Protein AF-A0A6G6SN44-F1 (afdb_monomer_lite)

pLDDT: mean 77.87, std 10.5, range [49.75, 90.69]

Radius of gyration: 16.05 Å; chains: 1; bounding box: 33×35×38 Å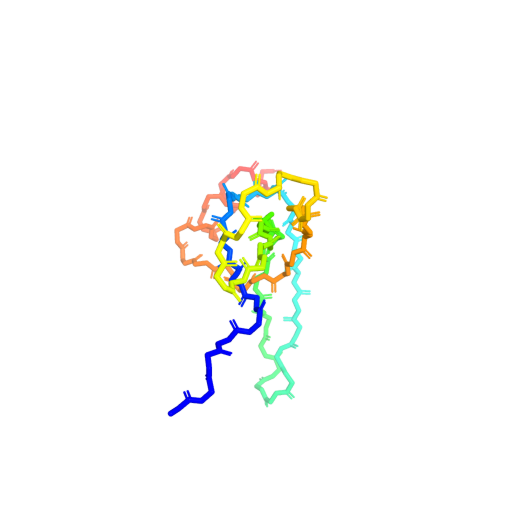

Organism: Proteus vulgaris (NCBI:txid585)

Foldseek 3Di:
DDDDQKDKDFPAFPPDWDWDQDPPPRDTFIKTKTWIWMATPPRPPDPVRTDTDIDIDGDDPVRVVCCCVVPVD

Sequence (73 aa):
MPMPKYRNTETGLTGRFRVRRQAFSGLSILQVEVSVKRSRYPLDSSNDDIKTMTDWRNATYEEAIRIQIDYGG

Structure (mmCIF, N/CA/C/O backbone):
data_AF-A0A6G6SN44-F1
#
_entry.id   AF-A0A6G6SN44-F1
#
loop_
_atom_site.group_PDB
_atom_site.id
_atom_site.type_symbol
_atom_site.label_atom_id
_atom_site.label_alt_id
_atom_site.label_comp_id
_atom_site.label_asym_id
_atom_site.label_entity_id
_atom_site.label_seq_id
_atom_site.pdbx_PDB_ins_code
_atom_site.Cartn_x
_atom_site.Cartn_y
_atom_site.Cartn_z
_atom_site.occupancy
_atom_site.B_iso_or_equiv
_atom_site.auth_seq_id
_atom_site.auth_comp_id
_atom_site.auth_asym_id
_atom_site.auth_atom_id
_atom_site.pdbx_PDB_model_num
ATOM 1 N N . MET A 1 1 ? 20.741 -20.082 -8.624 1.00 60.38 1 MET A N 1
ATOM 2 C CA . MET A 1 1 ? 19.414 -19.550 -8.242 1.00 60.38 1 MET A CA 1
ATOM 3 C C . MET A 1 1 ? 18.724 -19.040 -9.501 1.00 60.38 1 MET A C 1
ATOM 5 O O . MET A 1 1 ? 19.407 -18.374 -10.273 1.00 60.38 1 MET A O 1
ATOM 9 N N . PRO A 1 2 ? 17.447 -19.367 -9.768 1.00 70.38 2 PRO A N 1
ATOM 10 C CA . PRO A 1 2 ? 16.740 -18.817 -10.923 1.00 70.38 2 PRO A CA 1
ATOM 11 C C . PRO A 1 2 ? 16.538 -17.307 -10.733 1.00 70.38 2 PRO A C 1
ATOM 13 O O . PRO A 1 2 ? 16.064 -16.873 -9.684 1.00 70.38 2 PRO A O 1
ATOM 16 N N . MET A 1 3 ? 16.924 -16.503 -11.724 1.00 67.56 3 MET A N 1
ATOM 17 C CA . MET A 1 3 ? 16.689 -15.058 -11.685 1.00 67.56 3 MET A CA 1
ATOM 18 C C . MET A 1 3 ? 15.190 -14.764 -11.861 1.00 67.56 3 MET A C 1
ATOM 20 O O . MET A 1 3 ? 14.528 -15.427 -12.667 1.00 67.56 3 MET A O 1
ATOM 24 N N . PRO A 1 4 ? 14.627 -13.790 -11.124 1.00 65.50 4 PRO A N 1
ATOM 25 C CA . PRO A 1 4 ? 13.218 -13.446 -11.245 1.00 65.50 4 PRO A CA 1
ATOM 26 C C . PRO A 1 4 ? 12.933 -12.881 -12.639 1.00 65.50 4 PRO A C 1
ATOM 28 O O . PRO A 1 4 ? 13.611 -11.971 -13.097 1.00 65.50 4 PRO A O 1
ATOM 31 N N . LYS A 1 5 ? 11.895 -13.398 -13.304 1.00 69.94 5 LYS A N 1
ATOM 32 C CA . LYS A 1 5 ? 11.491 -12.984 -14.662 1.00 69.94 5 LYS A CA 1
ATOM 33 C C . LYS A 1 5 ? 10.932 -11.552 -14.718 1.00 69.94 5 LYS A C 1
ATOM 35 O O . LYS A 1 5 ? 10.899 -10.938 -15.783 1.00 69.94 5 LYS A O 1
ATOM 40 N N . TYR A 1 6 ? 10.480 -11.025 -13.578 1.00 71.88 6 TYR A N 1
ATOM 41 C CA . TYR A 1 6 ? 9.905 -9.688 -13.449 1.00 71.88 6 TYR A CA 1
ATOM 42 C C . TYR A 1 6 ? 10.395 -8.996 -12.181 1.00 71.88 6 TYR A C 1
ATOM 44 O O . TYR A 1 6 ? 10.500 -9.624 -11.128 1.00 71.88 6 TYR A O 1
ATOM 52 N N . ARG A 1 7 ? 10.630 -7.689 -12.285 1.00 76.56 7 ARG A N 1
ATOM 53 C CA . ARG A 1 7 ? 10.894 -6.781 -11.174 1.00 76.56 7 ARG A CA 1
ATOM 54 C C . ARG A 1 7 ? 9.694 -5.855 -11.008 1.00 76.56 7 ARG A C 1
ATOM 56 O O . ARG A 1 7 ? 9.261 -5.222 -11.966 1.00 76.56 7 ARG A O 1
ATOM 63 N N . ASN A 1 8 ? 9.179 -5.782 -9.789 1.00 80.50 8 ASN A N 1
ATOM 64 C CA . ASN A 1 8 ? 8.101 -4.876 -9.419 1.00 80.50 8 ASN A CA 1
ATOM 65 C C . ASN A 1 8 ? 8.701 -3.732 -8.602 1.00 80.50 8 ASN A C 1
ATOM 67 O O . ASN A 1 8 ? 9.423 -3.984 -7.638 1.00 80.50 8 ASN A O 1
ATOM 71 N N . THR A 1 9 ? 8.397 -2.498 -8.981 1.00 79.94 9 THR A N 1
ATOM 72 C CA . THR A 1 9 ? 8.805 -1.299 -8.247 1.00 79.94 9 THR A CA 1
ATOM 73 C C . THR A 1 9 ? 7.558 -0.492 -7.918 1.00 79.94 9 THR A C 1
ATOM 75 O O . THR A 1 9 ? 6.830 -0.09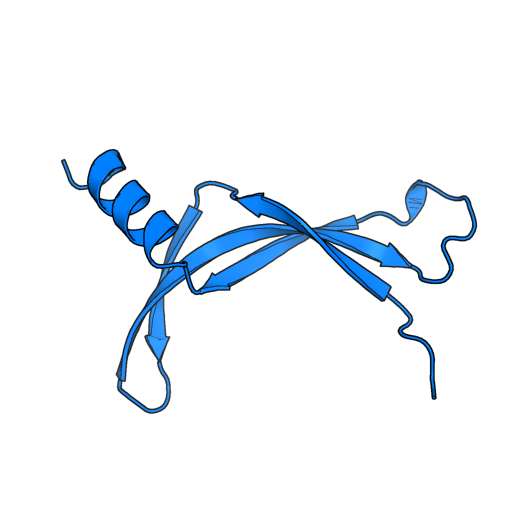4 -8.826 1.00 79.94 9 THR A O 1
ATOM 78 N N . GLU A 1 10 ? 7.297 -0.252 -6.634 1.00 82.38 10 GLU A N 1
ATOM 79 C CA . GLU A 1 10 ? 6.247 0.675 -6.201 1.00 82.38 10 GLU A CA 1
ATOM 80 C C . GLU A 1 10 ? 6.632 2.092 -6.651 1.00 82.38 10 GLU A C 1
ATOM 82 O O . GLU A 1 10 ? 7.738 2.560 -6.388 1.00 82.38 10 GLU A O 1
ATOM 87 N N . THR A 1 11 ? 5.748 2.742 -7.404 1.00 81.38 11 THR A N 1
ATOM 88 C CA . THR A 1 11 ? 5.965 4.085 -7.970 1.00 81.38 11 THR A CA 1
ATOM 89 C C . THR A 1 11 ? 5.252 5.182 -7.197 1.00 81.38 11 THR A C 1
ATOM 91 O O . THR A 1 11 ? 5.659 6.335 -7.286 1.00 81.38 11 THR A O 1
ATOM 94 N N . GLY A 1 12 ? 4.214 4.842 -6.432 1.00 80.12 12 GLY A N 1
ATOM 95 C CA . GLY A 1 12 ? 3.499 5.804 -5.604 1.00 80.12 12 GLY A CA 1
ATOM 96 C C . GLY A 1 12 ? 2.137 5.305 -5.139 1.00 80.12 12 GLY A C 1
ATOM 97 O O . GLY A 1 12 ? 1.658 4.255 -5.570 1.00 80.12 12 GLY A O 1
ATOM 98 N N . LEU A 1 13 ? 1.512 6.095 -4.269 1.00 82.38 13 LEU A N 1
ATOM 99 C CA . LEU A 1 13 ? 0.150 5.889 -3.782 1.00 82.38 13 LEU A CA 1
ATOM 100 C C . LEU A 1 13 ? -0.856 6.483 -4.774 1.00 82.38 13 LEU A C 1
ATOM 102 O O . LEU A 1 13 ? -0.655 7.583 -5.284 1.00 82.38 13 LEU A O 1
ATOM 106 N N . THR A 1 14 ? -1.958 5.779 -5.023 1.00 83.56 14 THR A N 1
ATOM 107 C CA . THR A 1 14 ? -3.047 6.266 -5.895 1.00 83.56 14 THR A CA 1
ATOM 108 C C . THR A 1 14 ? -4.064 7.145 -5.163 1.00 83.56 14 THR A C 1
ATOM 110 O O . THR A 1 14 ? -4.914 7.759 -5.802 1.00 83.56 14 THR A O 1
ATOM 113 N N . GLY A 1 15 ? -4.014 7.178 -3.827 1.00 80.50 15 GLY A N 1
ATOM 114 C CA . GLY A 1 15 ? -5.003 7.864 -2.993 1.00 80.50 15 GLY A CA 1
ATOM 115 C C . GLY A 1 15 ? -6.317 7.098 -2.808 1.00 80.50 15 GLY A C 1
ATOM 116 O O . GLY A 1 15 ? -7.252 7.646 -2.234 1.00 80.50 15 GLY A O 1
ATOM 117 N N . ARG A 1 16 ? -6.422 5.842 -3.272 1.00 84.38 16 ARG A N 1
ATOM 118 C CA . ARG A 1 16 ? -7.568 4.985 -2.939 1.00 84.38 16 ARG A CA 1
ATOM 119 C C . ARG A 1 16 ? -7.284 4.138 -1.710 1.00 84.38 16 ARG A C 1
ATOM 121 O O . ARG A 1 16 ? -6.209 3.550 -1.573 1.00 84.38 16 ARG A O 1
ATOM 128 N N . PHE A 1 17 ? -8.294 4.028 -0.856 1.00 87.00 17 PHE A N 1
ATOM 129 C CA . PHE A 1 17 ? -8.214 3.315 0.411 1.00 87.00 17 PHE A CA 1
ATOM 130 C C . PHE A 1 17 ? -9.364 2.327 0.529 1.00 87.00 17 PHE A C 1
ATOM 132 O O . PHE A 1 17 ? -10.470 2.571 0.047 1.00 87.00 17 PHE A O 1
ATOM 139 N N . ARG A 1 18 ? -9.109 1.198 1.184 1.00 88.12 18 ARG A N 1
ATOM 140 C CA . ARG A 1 18 ? -10.155 0.241 1.546 1.00 88.12 18 ARG A CA 1
ATOM 141 C C . ARG A 1 18 ? -9.834 -0.422 2.869 1.00 88.12 18 ARG A C 1
ATOM 143 O O . ARG A 1 18 ? -8.673 -0.559 3.241 1.00 88.12 18 ARG A O 1
ATOM 150 N N . VAL A 1 19 ? -10.865 -0.913 3.538 1.00 88.44 19 VAL A N 1
ATOM 151 C CA . VAL A 1 19 ? -10.709 -1.739 4.734 1.00 88.44 19 VAL A CA 1
ATOM 152 C C . VAL A 1 19 ? -10.977 -3.190 4.362 1.00 88.44 19 VAL A C 1
ATOM 154 O O . VAL A 1 19 ? -11.993 -3.512 3.749 1.00 88.44 19 VAL A O 1
ATOM 157 N N . ARG A 1 20 ? -10.059 -4.081 4.735 1.00 87.88 20 ARG A N 1
ATOM 158 C CA . ARG A 1 20 ? -10.201 -5.531 4.579 1.00 87.88 20 ARG A CA 1
ATOM 159 C C . ARG A 1 20 ? -10.182 -6.188 5.955 1.00 87.88 20 ARG A C 1
ATOM 161 O O . ARG A 1 20 ? -9.376 -5.819 6.798 1.00 87.88 20 ARG A O 1
ATOM 168 N N . ARG A 1 21 ? -10.995 -7.226 6.161 1.00 87.81 21 ARG A N 1
ATOM 169 C CA . ARG A 1 21 ? -10.868 -8.094 7.342 1.00 87.81 21 ARG A CA 1
ATOM 170 C C . ARG A 1 21 ? -9.728 -9.097 7.171 1.00 87.81 21 ARG A C 1
ATOM 172 O O . ARG A 1 21 ? -9.623 -9.769 6.140 1.00 87.81 21 ARG A O 1
ATOM 179 N N . GLN A 1 22 ? -8.879 -9.210 8.184 1.00 85.06 22 GLN A N 1
ATOM 180 C CA . GLN A 1 22 ? -7.844 -10.232 8.251 1.00 85.06 22 GLN A CA 1
ATOM 181 C C . GLN A 1 22 ? -8.489 -11.606 8.470 1.00 85.06 22 GLN A C 1
ATOM 183 O O . GLN A 1 22 ? -9.309 -11.773 9.368 1.00 85.06 22 GLN A O 1
ATOM 188 N N . ALA A 1 23 ? -8.099 -12.597 7.663 1.00 81.31 23 ALA A N 1
ATOM 189 C CA . ALA A 1 23 ? -8.742 -13.914 7.651 1.00 81.31 23 ALA A CA 1
ATOM 190 C C . ALA A 1 23 ? -8.642 -14.668 8.991 1.00 81.31 23 ALA A C 1
ATOM 192 O O . ALA A 1 23 ? -9.564 -15.391 9.343 1.00 81.31 23 ALA A O 1
ATOM 193 N N . PHE A 1 24 ? -7.545 -14.486 9.734 1.00 82.06 24 PHE A N 1
ATOM 194 C CA . PHE A 1 24 ? -7.284 -15.233 10.971 1.00 82.06 24 PHE A CA 1
ATOM 195 C C . PHE A 1 24 ? -7.682 -14.491 12.251 1.00 82.06 24 PHE A C 1
ATOM 197 O O . PHE A 1 24 ? -8.207 -15.108 13.167 1.00 82.06 24 PHE A O 1
ATOM 204 N N . SER A 1 25 ? -7.437 -13.182 12.338 1.00 84.12 25 SER A N 1
ATOM 205 C CA . SER A 1 25 ? -7.713 -12.394 13.550 1.00 84.12 25 SER A CA 1
ATOM 206 C C . SER A 1 25 ? -9.066 -11.678 13.518 1.00 84.12 25 SER A C 1
ATOM 208 O O . SER A 1 25 ? -9.498 -11.150 14.535 1.00 84.12 25 SER A O 1
ATOM 210 N N . GLY A 1 26 ? -9.717 -11.587 12.352 1.00 84.25 26 GLY A N 1
ATOM 211 C CA . GLY A 1 26 ? -10.940 -10.800 12.162 1.00 84.25 26 GLY A CA 1
ATOM 212 C C . GLY A 1 26 ? -10.738 -9.280 12.219 1.00 84.25 26 GLY A C 1
ATOM 213 O O . GLY A 1 26 ? -11.691 -8.537 11.983 1.00 84.25 26 GLY A O 1
ATOM 214 N N . LEU A 1 27 ? -9.516 -8.808 12.487 1.00 86.50 27 LEU A N 1
ATOM 215 C CA . LEU A 1 27 ? -9.202 -7.388 12.607 1.00 86.50 27 LEU A CA 1
ATOM 216 C C . LEU A 1 27 ? -9.332 -6.667 11.263 1.00 86.50 27 LEU A C 1
ATOM 218 O O . LEU A 1 27 ? -9.015 -7.212 10.201 1.00 86.50 27 LEU A O 1
ATOM 222 N N . SER A 1 28 ? -9.786 -5.419 11.325 1.00 86.25 28 SER A N 1
ATOM 223 C CA . SER A 1 28 ? -9.843 -4.516 10.178 1.00 86.25 28 SER A CA 1
ATOM 224 C C . SER A 1 28 ? -8.446 -3.990 9.858 1.00 86.25 28 SER A C 1
ATOM 226 O O . SER A 1 28 ? -7.823 -3.333 10.686 1.00 86.25 28 SER A O 1
ATOM 228 N N . ILE A 1 29 ? -7.966 -4.260 8.646 1.00 87.44 29 ILE A N 1
ATOM 229 C CA . ILE A 1 29 ? -6.705 -3.747 8.113 1.00 87.44 29 ILE A CA 1
ATOM 230 C C . ILE A 1 29 ? -7.021 -2.681 7.069 1.00 87.44 29 ILE A C 1
ATOM 232 O O . ILE A 1 29 ? -7.743 -2.943 6.100 1.00 87.44 29 ILE A O 1
ATOM 236 N N . LEU A 1 30 ? -6.443 -1.497 7.253 1.00 89.19 30 LEU A N 1
ATOM 237 C CA . LEU A 1 30 ? -6.461 -0.443 6.249 1.00 89.19 30 LEU A CA 1
ATOM 238 C C . LEU A 1 30 ? -5.486 -0.793 5.121 1.00 89.19 30 LEU A C 1
ATOM 240 O O . LEU A 1 30 ? -4.323 -1.123 5.361 1.00 89.19 30 LEU A O 1
ATOM 244 N N . GLN A 1 31 ? -5.968 -0.735 3.887 1.00 90.69 31 GLN A N 1
ATOM 245 C CA . GLN A 1 31 ? -5.181 -0.970 2.688 1.00 90.69 31 GLN A CA 1
ATOM 246 C C . GLN A 1 31 ? -5.203 0.259 1.787 1.00 90.69 31 GLN A C 1
ATOM 248 O O . GLN A 1 31 ? -6.233 0.918 1.638 1.00 90.69 31 GLN A O 1
ATOM 253 N N . VAL A 1 32 ? -4.060 0.515 1.164 1.00 89.62 32 VAL A N 1
ATOM 254 C CA . VAL A 1 32 ? -3.815 1.587 0.203 1.00 89.62 32 VAL A CA 1
ATOM 255 C C . VAL A 1 32 ? -3.595 0.966 -1.175 1.00 89.62 32 VAL A C 1
ATOM 257 O O . VAL A 1 32 ? -2.917 -0.058 -1.299 1.00 89.62 32 VAL A O 1
ATOM 260 N N . GLU A 1 33 ? -4.187 1.552 -2.213 1.00 89.69 33 GLU A N 1
ATOM 261 C CA . GLU A 1 33 ? -3.885 1.164 -3.591 1.00 89.69 33 GLU A CA 1
ATOM 262 C C . GLU A 1 33 ? -2.607 1.883 -4.044 1.00 89.69 33 GLU A C 1
ATOM 264 O O . GLU A 1 33 ? -2.514 3.115 -4.020 1.00 89.69 33 GLU A O 1
ATOM 269 N N . VAL A 1 34 ? -1.617 1.101 -4.461 1.00 88.12 34 VAL A N 1
ATOM 270 C CA . VAL A 1 34 ? -0.308 1.558 -4.924 1.00 88.12 34 VAL A CA 1
ATOM 271 C C . VAL A 1 34 ? -0.151 1.288 -6.414 1.00 88.12 34 VAL A C 1
ATOM 273 O O . VAL A 1 34 ? -0.577 0.254 -6.927 1.00 88.12 34 VAL A O 1
ATOM 276 N N . SER A 1 35 ? 0.493 2.211 -7.115 1.00 87.31 35 SER A N 1
ATOM 277 C CA . SER A 1 35 ? 0.907 2.025 -8.502 1.00 87.31 35 SER A CA 1
ATOM 278 C C . SER A 1 35 ? 2.224 1.262 -8.530 1.00 87.31 35 SER A C 1
ATOM 280 O O . SER A 1 35 ? 3.244 1.737 -8.029 1.00 87.31 35 SER A O 1
ATOM 282 N N . VAL A 1 36 ? 2.231 0.091 -9.150 1.00 86.81 36 VAL A N 1
ATOM 283 C CA . VAL A 1 36 ? 3.399 -0.774 -9.294 1.00 86.81 36 VAL A CA 1
ATOM 284 C C . VAL A 1 36 ? 3.841 -0.779 -10.751 1.00 86.81 36 VAL A C 1
ATOM 286 O O . VAL A 1 36 ? 3.095 -1.155 -11.654 1.00 86.81 36 VAL A O 1
ATOM 289 N N . LYS A 1 37 ? 5.094 -0.397 -10.984 1.00 85.06 37 LYS A N 1
ATOM 290 C CA . LYS A 1 37 ? 5.761 -0.517 -12.276 1.00 85.06 37 LYS A CA 1
ATOM 291 C C . LYS A 1 37 ? 6.415 -1.887 -12.358 1.00 85.06 37 LYS A C 1
ATOM 293 O O . LYS A 1 37 ? 7.365 -2.175 -11.629 1.00 85.06 37 LYS A O 1
ATOM 298 N N . ARG A 1 38 ? 5.899 -2.738 -13.238 1.00 81.56 38 ARG A N 1
ATOM 299 C CA . ARG A 1 38 ? 6.437 -4.071 -13.507 1.00 81.56 38 ARG A CA 1
ATOM 300 C C . ARG A 1 38 ? 7.298 -4.032 -14.764 1.00 81.56 38 ARG A C 1
ATOM 302 O O . ARG A 1 38 ? 6.807 -3.677 -15.832 1.00 81.56 38 ARG A O 1
ATOM 309 N N . SER A 1 39 ? 8.561 -4.425 -14.640 1.00 78.56 39 SER A N 1
ATOM 310 C CA . SER A 1 39 ? 9.506 -4.566 -15.754 1.00 78.56 39 SER A CA 1
ATOM 311 C C . SER A 1 39 ? 10.049 -5.996 -15.846 1.00 78.56 39 SER A C 1
ATOM 313 O O . SER A 1 39 ? 10.100 -6.717 -14.847 1.00 78.56 39 SER A O 1
ATOM 315 N N . ARG A 1 40 ? 10.434 -6.447 -17.048 1.00 70.62 40 ARG A N 1
ATOM 316 C CA . ARG A 1 40 ? 11.171 -7.711 -17.225 1.00 70.62 40 ARG A CA 1
ATOM 317 C C . ARG A 1 40 ? 12.607 -7.572 -16.713 1.00 70.62 40 ARG A C 1
ATOM 319 O O . ARG A 1 40 ? 13.185 -6.487 -16.764 1.00 70.62 40 ARG A O 1
ATOM 326 N N . TYR A 1 41 ? 13.162 -8.673 -16.212 1.00 63.59 41 TYR A N 1
ATOM 327 C CA . TYR A 1 41 ? 14.569 -8.761 -15.823 1.00 63.59 41 TYR A CA 1
ATOM 328 C C . TYR A 1 41 ? 15.257 -9.909 -16.589 1.00 63.59 41 TYR A C 1
ATOM 330 O O . TYR A 1 41 ? 14.671 -10.994 -16.662 1.00 63.59 41 TYR A O 1
ATOM 338 N N . PRO A 1 42 ? 16.478 -9.714 -17.128 1.00 66.31 42 PRO A N 1
ATOM 339 C CA . PRO A 1 42 ? 17.231 -8.457 -17.191 1.00 66.31 42 PRO A CA 1
ATOM 340 C C . PRO A 1 42 ? 16.565 -7.426 -18.121 1.00 66.31 42 PRO A C 1
ATOM 342 O O . PRO A 1 42 ? 15.695 -7.757 -18.923 1.00 66.31 42 PRO A O 1
ATOM 345 N N . LEU A 1 43 ? 16.917 -6.153 -17.934 1.00 65.19 43 LEU A N 1
ATOM 346 C CA . LEU A 1 43 ? 16.294 -5.014 -18.612 1.00 65.19 43 LEU A CA 1
ATOM 347 C C . LEU A 1 43 ? 16.853 -4.894 -20.043 1.00 65.19 43 LEU A C 1
ATOM 349 O O . LEU A 1 43 ? 17.692 -4.042 -20.318 1.00 65.19 43 LEU A O 1
ATOM 353 N N . ASP A 1 4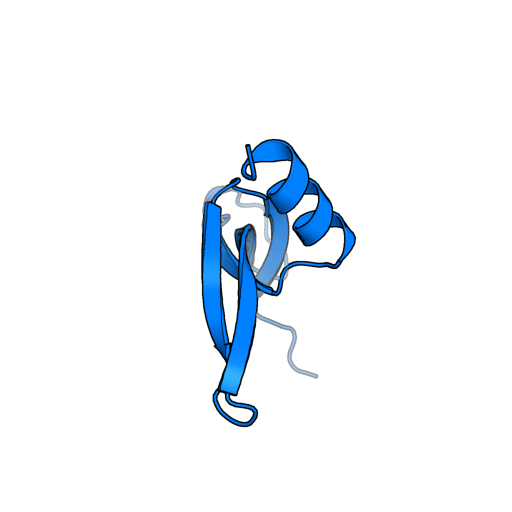4 ? 16.421 -5.773 -20.949 1.00 60.97 44 ASP A N 1
ATOM 354 C CA . ASP A 1 44 ? 16.766 -5.685 -22.372 1.00 60.97 44 ASP A CA 1
ATOM 355 C C . ASP A 1 44 ? 15.943 -4.568 -23.035 1.00 60.97 44 ASP A C 1
ATOM 357 O O . ASP A 1 44 ? 14.868 -4.793 -23.576 1.00 60.97 44 ASP A O 1
A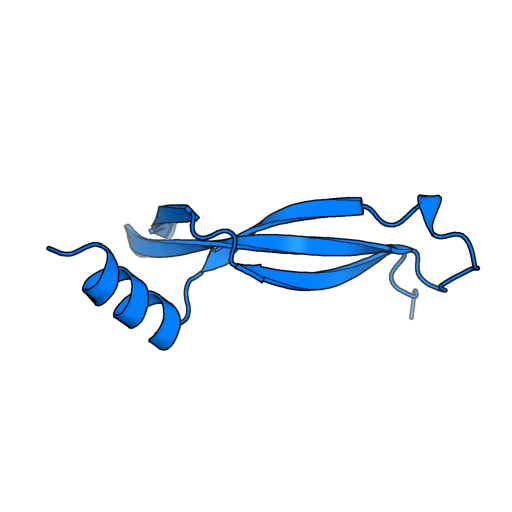TOM 361 N N . SER A 1 45 ? 16.441 -3.337 -22.878 1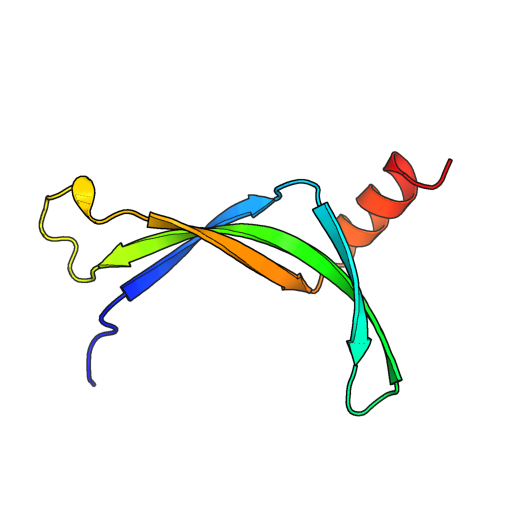.00 54.06 45 SER A N 1
ATOM 362 C CA . SER A 1 45 ? 16.327 -2.135 -23.733 1.00 54.06 45 SER A CA 1
ATOM 363 C C . SER A 1 45 ? 14.997 -1.694 -24.387 1.00 54.06 45 SER A C 1
ATOM 365 O O . SER A 1 45 ? 14.980 -0.636 -25.011 1.00 54.06 45 SER A O 1
ATOM 367 N N . SER A 1 46 ? 13.862 -2.365 -24.197 1.00 55.00 46 SER A N 1
ATOM 368 C CA . SER A 1 46 ? 12.573 -1.943 -24.756 1.00 55.00 46 SER A CA 1
ATOM 369 C C . SER A 1 46 ? 11.615 -1.450 -23.669 1.00 55.00 46 SER A C 1
ATOM 371 O O . SER A 1 46 ? 11.160 -2.199 -22.804 1.00 55.00 46 SER A O 1
ATOM 373 N N . ASN A 1 47 ? 11.302 -0.155 -23.725 1.00 56.47 47 ASN A N 1
ATOM 374 C CA . ASN A 1 47 ? 10.371 0.548 -22.834 1.00 56.47 47 ASN A CA 1
ATOM 375 C C . ASN A 1 47 ? 8.920 0.014 -22.939 1.00 56.47 47 ASN A C 1
ATOM 377 O O . ASN A 1 47 ? 8.102 0.285 -22.063 1.00 56.47 47 ASN A O 1
ATOM 381 N N . ASP A 1 48 ? 8.619 -0.760 -23.988 1.00 58.53 48 ASP A N 1
ATOM 382 C CA . ASP A 1 48 ? 7.277 -1.237 -24.357 1.00 58.53 48 ASP A CA 1
ATOM 383 C C . ASP A 1 48 ? 6.727 -2.329 -23.414 1.00 58.53 48 ASP A C 1
ATOM 385 O O . ASP A 1 48 ? 5.525 -2.573 -23.328 1.00 58.53 48 ASP A O 1
ATOM 389 N N . ASP A 1 49 ? 7.604 -2.974 -22.639 1.00 59.44 49 ASP A N 1
ATOM 390 C CA . ASP A 1 49 ? 7.224 -4.028 -21.689 1.00 59.44 49 ASP A CA 1
ATOM 391 C C . ASP A 1 49 ? 6.947 -3.531 -20.269 1.00 59.44 49 ASP A C 1
ATOM 393 O O 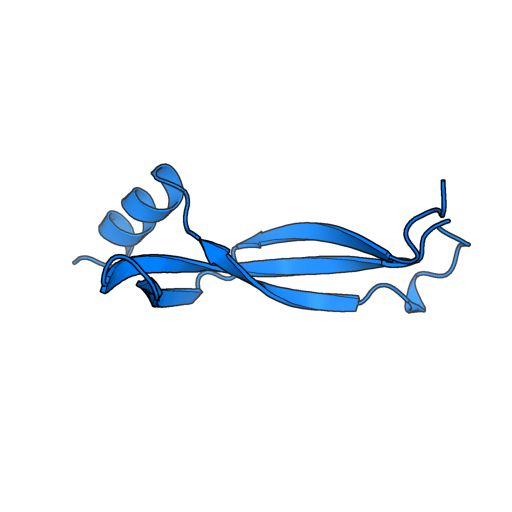. ASP A 1 49 ? 6.640 -4.321 -19.366 1.00 59.44 49 ASP A O 1
ATOM 397 N N . ILE A 1 50 ? 7.091 -2.229 -20.041 1.00 67.38 50 ILE A N 1
ATOM 398 C CA . ILE A 1 50 ? 6.858 -1.630 -18.739 1.00 67.38 50 ILE A CA 1
ATOM 399 C C . ILE A 1 50 ? 5.354 -1.461 -18.547 1.00 67.38 50 ILE A C 1
ATOM 401 O O . ILE A 1 50 ? 4.731 -0.567 -19.115 1.00 67.38 50 ILE A O 1
ATOM 405 N N . LYS A 1 51 ? 4.770 -2.298 -17.687 1.00 77.31 51 LYS A N 1
ATOM 406 C CA . LYS A 1 51 ? 3.355 -2.190 -17.325 1.00 77.31 51 LYS A CA 1
ATOM 407 C C . LYS A 1 51 ? 3.205 -1.498 -15.982 1.00 77.31 51 LYS A C 1
ATOM 409 O O . LYS A 1 51 ? 3.754 -1.956 -14.978 1.00 77.31 51 LYS A O 1
ATOM 414 N N . THR A 1 52 ? 2.421 -0.427 -15.964 1.00 80.75 52 THR A N 1
ATOM 415 C CA . THR A 1 52 ? 1.893 0.150 -14.728 1.00 80.75 52 THR A CA 1
ATOM 416 C C . THR A 1 52 ? 0.648 -0.636 -14.346 1.00 80.75 52 THR A C 1
ATOM 418 O O . THR A 1 52 ? -0.298 -0.733 -15.125 1.00 80.75 52 THR A O 1
ATOM 421 N N . MET A 1 53 ? 0.666 -1.240 -13.167 1.00 85.12 53 MET A N 1
ATOM 422 C CA . MET A 1 53 ? -0.470 -1.948 -12.582 1.00 85.12 53 MET A CA 1
ATOM 423 C C . MET A 1 53 ? -0.800 -1.312 -11.236 1.00 85.12 53 MET A C 1
ATOM 425 O O . MET A 1 53 ? 0.048 -0.637 -10.656 1.00 85.12 53 MET A O 1
ATOM 429 N N . THR A 1 54 ? -2.009 -1.526 -10.730 1.00 86.62 54 THR A N 1
ATOM 430 C CA . THR A 1 54 ? -2.334 -1.185 -9.345 1.00 86.62 54 THR A CA 1
ATOM 431 C C . THR A 1 54 ? -2.336 -2.441 -8.485 1.00 86.62 54 THR A C 1
ATOM 433 O O . THR A 1 54 ? -2.683 -3.528 -8.952 1.00 86.62 54 THR A O 1
ATOM 436 N N . ASP A 1 55 ? -1.898 -2.304 -7.239 1.00 88.19 55 ASP A N 1
ATOM 437 C CA . ASP A 1 55 ? -1.933 -3.367 -6.239 1.00 88.19 55 ASP A CA 1
ATOM 438 C C . ASP A 1 55 ? -2.406 -2.809 -4.893 1.00 88.19 55 ASP A C 1
ATOM 440 O O . ASP A 1 55 ? -2.318 -1.609 -4.639 1.00 88.19 55 ASP A O 1
ATOM 444 N N . TRP A 1 56 ? -2.926 -3.670 -4.023 1.00 88.50 56 TRP A N 1
ATOM 445 C CA . TRP A 1 56 ? -3.421 -3.284 -2.705 1.00 88.50 56 TRP A CA 1
ATOM 446 C C . TRP A 1 56 ? -2.447 -3.724 -1.620 1.00 88.50 56 TRP A C 1
ATOM 448 O O . TRP A 1 56 ? -2.371 -4.908 -1.280 1.00 88.50 56 TRP A O 1
ATOM 458 N N . ARG A 1 57 ? -1.757 -2.756 -1.018 1.00 88.88 57 ARG A N 1
ATOM 459 C CA . ARG A 1 57 ? -0.821 -2.977 0.088 1.00 88.88 57 ARG A CA 1
ATOM 460 C C . ARG A 1 57 ? -1.463 -2.576 1.415 1.00 88.88 57 ARG A C 1
ATOM 462 O O . ARG A 1 57 ? -2.315 -1.695 1.466 1.00 88.88 57 ARG A O 1
ATOM 469 N N . ASN A 1 58 ? -1.062 -3.220 2.509 1.00 88.56 58 ASN A N 1
ATOM 470 C CA . ASN A 1 58 ? -1.431 -2.756 3.848 1.00 88.56 58 ASN A CA 1
ATOM 471 C C . ASN A 1 58 ? -0.813 -1.373 4.098 1.00 88.56 58 ASN A C 1
ATOM 473 O O . ASN A 1 58 ? 0.373 -1.178 3.822 1.00 88.56 58 ASN A O 1
ATOM 477 N N . ALA A 1 59 ? -1.611 -0.438 4.609 1.00 84.88 59 ALA A N 1
ATOM 478 C CA . ALA A 1 59 ? -1.152 0.910 4.915 1.00 84.88 59 ALA A CA 1
ATOM 479 C C . ALA A 1 59 ? -0.095 0.877 6.027 1.00 84.88 59 ALA A C 1
ATOM 481 O O . ALA A 1 59 ? -0.219 0.115 6.992 1.00 84.88 59 ALA A O 1
ATOM 482 N N . THR A 1 60 ? 0.939 1.706 5.902 1.00 86.50 60 THR A N 1
ATOM 483 C CA . THR A 1 60 ? 1.835 1.997 7.024 1.00 86.50 60 THR A CA 1
ATOM 484 C C . THR A 1 60 ? 1.125 2.879 8.049 1.00 86.50 60 THR A C 1
ATOM 486 O O . THR A 1 60 ? 0.079 3.470 7.781 1.00 86.50 60 THR A O 1
ATOM 489 N N . TYR A 1 61 ? 1.705 2.982 9.245 1.00 80.75 61 TYR A N 1
ATOM 490 C CA . TYR A 1 61 ? 1.149 3.815 10.309 1.00 80.75 61 TYR A CA 1
ATOM 491 C C . TYR A 1 61 ? 1.061 5.299 9.907 1.00 80.75 61 TYR A C 1
ATOM 493 O O . TYR A 1 61 ? 0.044 5.944 10.142 1.00 80.75 61 TYR A O 1
ATOM 501 N N . GLU A 1 62 ? 2.086 5.825 9.230 1.00 81.88 62 GLU A N 1
ATOM 502 C CA . GLU A 1 62 ? 2.100 7.209 8.737 1.00 81.88 62 GLU A CA 1
ATOM 503 C C . GLU A 1 62 ? 1.040 7.454 7.655 1.00 81.88 62 GLU A C 1
ATOM 505 O O . GLU A 1 62 ? 0.349 8.472 7.683 1.00 81.88 62 GLU A O 1
ATOM 510 N N . GLU A 1 63 ? 0.881 6.506 6.725 1.00 80.88 63 GLU A N 1
ATOM 511 C CA . GLU A 1 63 ? -0.167 6.554 5.700 1.00 80.88 63 GLU A CA 1
ATOM 512 C C . GLU A 1 63 ? -1.555 6.547 6.354 1.00 80.88 63 GLU A C 1
ATOM 514 O O . GLU A 1 63 ? -2.404 7.355 5.989 1.00 80.88 63 GLU A O 1
ATOM 519 N N . ALA A 1 64 ? -1.774 5.698 7.363 1.00 78.06 64 ALA A N 1
ATOM 520 C CA . ALA A 1 64 ? -3.042 5.612 8.084 1.00 78.06 64 ALA A CA 1
ATOM 521 C C . ALA A 1 64 ? -3.407 6.918 8.809 1.00 78.06 64 ALA A C 1
ATOM 523 O O . ALA A 1 64 ? -4.558 7.347 8.739 1.00 78.06 64 ALA A O 1
ATOM 524 N N . ILE A 1 65 ? -2.434 7.572 9.454 1.00 80.50 65 ILE A N 1
ATOM 525 C CA . ILE A 1 65 ? -2.652 8.868 10.113 1.00 80.50 65 ILE A CA 1
ATOM 526 C C . ILE A 1 65 ? -3.042 9.934 9.091 1.00 80.50 65 ILE A C 1
ATOM 528 O O . ILE A 1 65 ? -4.012 10.655 9.309 1.00 80.50 65 ILE A O 1
ATOM 532 N N . ARG A 1 66 ? -2.315 10.029 7.970 1.00 78.69 66 ARG A N 1
ATOM 533 C CA . ARG A 1 66 ? -2.633 11.011 6.921 1.00 78.69 66 ARG A CA 1
ATOM 534 C C . ARG A 1 66 ? -4.036 10.803 6.373 1.00 78.69 66 ARG A C 1
ATOM 536 O O . ARG A 1 66 ? -4.793 11.756 6.289 1.00 78.69 66 ARG A O 1
ATOM 543 N N . ILE A 1 67 ? -4.421 9.555 6.107 1.00 75.38 67 ILE A N 1
ATOM 544 C CA . ILE A 1 67 ? -5.778 9.223 5.654 1.00 75.38 67 ILE A CA 1
ATOM 545 C C . ILE A 1 67 ? -6.826 9.684 6.671 1.00 75.38 67 ILE A C 1
ATOM 547 O O . ILE A 1 67 ? -7.839 10.260 6.288 1.00 75.38 67 ILE A O 1
ATOM 551 N N . GLN A 1 68 ? -6.588 9.450 7.962 1.00 71.25 68 GLN A N 1
ATOM 552 C CA . GLN A 1 68 ? -7.513 9.867 9.012 1.00 71.25 68 GLN A CA 1
ATOM 553 C C . GLN A 1 68 ? -7.638 11.394 9.112 1.00 71.25 68 GLN A C 1
ATOM 555 O O . GLN A 1 68 ? -8.735 11.889 9.346 1.00 71.25 68 GLN A O 1
ATOM 560 N N . ILE A 1 69 ? -6.544 12.137 8.934 1.00 78.88 69 ILE A N 1
ATOM 561 C CA . ILE A 1 69 ? -6.557 13.607 8.966 1.00 78.88 69 ILE A CA 1
ATOM 562 C C . ILE A 1 69 ? -7.232 14.174 7.712 1.00 78.88 69 ILE A C 1
ATOM 564 O O . ILE A 1 69 ? -8.076 15.057 7.822 1.00 78.88 69 ILE A O 1
ATOM 568 N N . ASP A 1 70 ? -6.886 13.651 6.536 1.00 72.12 70 ASP A N 1
ATOM 569 C CA . ASP A 1 70 ? -7.323 14.197 5.250 1.00 72.12 70 ASP A CA 1
ATOM 570 C C . ASP A 1 70 ? -8.785 13.840 4.915 1.00 72.12 70 ASP A C 1
ATOM 572 O O . ASP A 1 70 ? -9.440 14.577 4.181 1.00 72.12 70 ASP A O 1
ATOM 576 N N . TYR A 1 71 ? -9.309 12.723 5.441 1.00 63.53 71 TYR A N 1
ATOM 577 C CA . TYR A 1 71 ? -10.642 12.196 5.094 1.00 63.53 71 TYR A CA 1
ATOM 578 C C . TYR A 1 71 ? -11.572 11.956 6.296 1.00 63.53 71 TYR A C 1
ATOM 580 O O . TYR A 1 71 ? -12.685 11.470 6.109 1.00 63.53 71 TYR A O 1
ATOM 588 N N . GLY A 1 72 ? -11.132 12.241 7.525 1.00 60.00 72 GLY A N 1
ATOM 589 C CA . GLY A 1 72 ? -11.904 12.010 8.755 1.00 60.00 72 GLY A CA 1
ATOM 590 C C . GLY A 1 72 ? -12.732 13.201 9.253 1.00 60.00 72 GLY A C 1
ATOM 591 O O . GLY A 1 72 ? -13.159 13.165 10.407 1.00 60.00 72 GLY A O 1
ATOM 592 N N . GLY A 1 73 ? -12.905 14.242 8.429 1.00 49.75 73 GLY A N 1
ATOM 593 C CA . GLY A 1 73 ? -13.699 15.443 8.728 1.00 49.75 73 GLY A CA 1
ATOM 594 C C . GLY A 1 73 ? -15.163 15.317 8.334 1.00 49.75 73 GLY A C 1
ATOM 595 O O . GLY A 1 73 ? -15.421 14.887 7.188 1.00 49.75 73 GLY A O 1
#

Secondary structure (DSSP, 8-state):
-PPPSEEEEEEEEEEEEEEEE-TTT--EEEEEEEEEEEEESS--S-GGG-EEEEEEEEPPHHHHHHHHHHH--